Protein AF-A0A081PNA2-F1 (afdb_monomer_lite)

Structure (mmCIF, N/CA/C/O backbone):
data_AF-A0A081PNA2-F1
#
_entry.id   AF-A0A081PNA2-F1
#
loop_
_atom_site.group_PDB
_atom_site.id
_atom_site.type_symbol
_atom_site.label_atom_id
_atom_site.label_alt_id
_atom_site.label_comp_id
_atom_site.label_asym_id
_atom_site.label_entity_id
_atom_site.label_seq_id
_atom_site.pdbx_PDB_ins_code
_atom_site.Cartn_x
_atom_site.Cartn_y
_atom_site.Cartn_z
_atom_site.occupancy
_atom_site.B_iso_or_equiv
_atom_site.auth_seq_id
_atom_site.auth_comp_id
_atom_site.auth_asym_id
_atom_site.auth_atom_id
_atom_site.pdbx_PDB_model_num
ATOM 1 N N . VAL A 1 1 ? 7.706 9.573 -8.194 1.00 87.06 1 VAL A N 1
ATOM 2 C CA . VAL A 1 1 ? 8.004 9.723 -6.748 1.00 87.06 1 VAL A CA 1
ATOM 3 C C . VAL A 1 1 ? 7.083 10.743 -6.111 1.00 87.06 1 VAL A C 1
ATOM 5 O O . VAL A 1 1 ? 6.442 10.394 -5.135 1.00 87.06 1 VAL A O 1
ATOM 8 N N . ASP A 1 2 ? 6.920 11.937 -6.686 1.00 93.88 2 ASP A N 1
ATOM 9 C CA . ASP A 1 2 ? 6.059 12.978 -6.094 1.00 93.88 2 ASP A CA 1
ATOM 10 C C . ASP A 1 2 ? 4.575 12.587 -5.990 1.00 93.88 2 ASP A C 1
ATOM 12 O O . ASP A 1 2 ? 3.929 12.896 -4.994 1.00 93.88 2 ASP A O 1
ATOM 16 N N . VAL A 1 3 ? 4.046 11.840 -6.966 1.00 95.56 3 VAL A N 1
ATOM 17 C CA . VAL A 1 3 ? 2.667 11.314 -6.913 1.00 95.56 3 VAL A CA 1
ATOM 18 C C . VAL A 1 3 ? 2.479 10.371 -5.717 1.00 95.56 3 VAL A C 1
ATOM 20 O O . VAL A 1 3 ? 1.600 10.586 -4.887 1.00 95.56 3 VAL A O 1
ATOM 23 N N . LEU A 1 4 ? 3.374 9.389 -5.567 1.00 95.69 4 LEU A N 1
ATOM 24 C CA . LEU A 1 4 ? 3.373 8.471 -4.426 1.00 95.69 4 LEU A CA 1
ATOM 25 C C . LEU A 1 4 ? 3.594 9.208 -3.097 1.00 95.69 4 LEU A C 1
ATOM 27 O O . LEU A 1 4 ? 2.955 8.883 -2.102 1.00 95.69 4 LEU A O 1
ATOM 31 N N . TYR A 1 5 ? 4.462 10.223 -3.081 1.00 97.19 5 TYR A N 1
ATOM 32 C CA . TYR A 1 5 ? 4.682 11.080 -1.917 1.00 97.19 5 TYR A CA 1
ATOM 33 C C . TYR A 1 5 ? 3.373 11.742 -1.470 1.00 97.19 5 TYR A C 1
ATOM 35 O O . TYR A 1 5 ? 3.019 11.677 -0.294 1.00 97.19 5 TYR A O 1
ATOM 43 N N . ALA A 1 6 ? 2.626 12.345 -2.403 1.00 98.00 6 ALA A N 1
ATOM 44 C CA . ALA A 1 6 ? 1.335 12.962 -2.111 1.00 98.00 6 ALA A CA 1
ATOM 45 C C . ALA A 1 6 ? 0.310 11.933 -1.607 1.00 98.00 6 ALA A C 1
ATOM 47 O O . ALA A 1 6 ? -0.396 12.199 -0.631 1.00 98.00 6 ALA A O 1
ATOM 48 N N . SER A 1 7 ? 0.284 10.742 -2.213 1.00 98.06 7 SER A N 1
ATOM 49 C CA . SER A 1 7 ? -0.580 9.636 -1.793 1.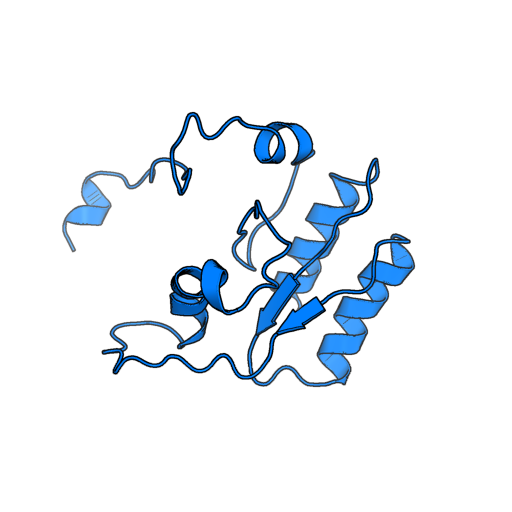00 98.06 7 SER A CA 1
ATOM 50 C C . SER A 1 7 ? -0.296 9.210 -0.349 1.00 98.06 7 SER A C 1
ATOM 52 O O . SER A 1 7 ? -1.187 9.269 0.501 1.00 98.06 7 SER A O 1
ATOM 54 N N . ILE A 1 8 ? 0.964 8.911 -0.017 1.00 97.62 8 ILE A N 1
ATOM 55 C CA . ILE A 1 8 ? 1.385 8.523 1.340 1.00 97.62 8 ILE A CA 1
ATOM 56 C C . ILE A 1 8 ? 1.118 9.647 2.348 1.00 97.62 8 ILE A C 1
ATOM 58 O O . ILE A 1 8 ? 0.631 9.389 3.449 1.00 97.62 8 ILE A O 1
ATOM 62 N N . LYS A 1 9 ? 1.380 10.904 1.975 1.00 97.69 9 LYS A N 1
ATOM 63 C CA . LYS A 1 9 ? 1.093 12.053 2.838 1.00 97.69 9 LYS A CA 1
ATOM 64 C C . LY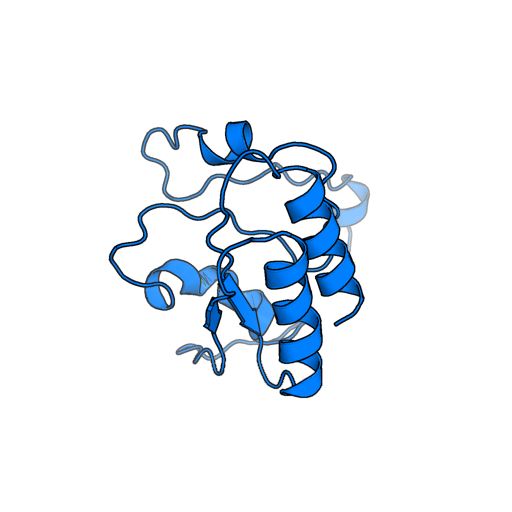S A 1 9 ? -0.399 12.156 3.165 1.00 97.69 9 LYS A C 1
ATOM 66 O O . LYS A 1 9 ? -0.759 12.351 4.325 1.00 97.69 9 LYS A O 1
ATOM 71 N N . SER A 1 10 ? -1.272 11.989 2.169 1.00 98.19 10 SER A N 1
ATOM 72 C CA . SER A 1 10 ? -2.724 11.973 2.388 1.00 98.19 10 SER A CA 1
ATOM 73 C C . SER A 1 10 ? -3.163 10.795 3.268 1.00 98.19 10 SER A C 1
ATOM 75 O O . SER A 1 10 ? -3.926 10.989 4.214 1.00 98.19 10 SER A O 1
ATOM 77 N N . LEU A 1 11 ? -2.586 9.607 3.046 1.00 97.81 11 LEU A N 1
ATOM 78 C CA . LEU A 1 11 ? -2.816 8.413 3.857 1.00 97.81 11 LEU A CA 1
ATOM 79 C C . LEU A 1 11 ? -2.487 8.666 5.333 1.00 97.81 11 LEU A C 1
ATOM 81 O O . LEU A 1 11 ? -3.320 8.391 6.194 1.00 97.81 11 LEU A O 1
ATOM 85 N N . TYR A 1 12 ? -1.305 9.207 5.635 1.00 97.38 12 TYR A N 1
ATOM 86 C CA . TYR A 1 12 ? -0.893 9.469 7.015 1.00 97.38 12 TYR A CA 1
ATOM 87 C C . TYR A 1 12 ? -1.699 10.582 7.684 1.00 97.38 12 TYR A C 1
ATOM 89 O O . TYR A 1 12 ? -2.053 10.435 8.852 1.00 97.38 12 TYR A O 1
ATOM 97 N N . ASN A 1 13 ? -2.057 11.647 6.959 1.00 96.81 13 ASN A N 1
ATOM 98 C CA . ASN A 1 13 ? -2.937 12.697 7.484 1.00 96.81 13 ASN A CA 1
ATOM 99 C C . ASN A 1 13 ? -4.295 12.129 7.933 1.00 96.81 13 ASN A C 1
ATOM 101 O O . ASN A 1 13 ? -4.781 12.434 9.024 1.00 96.81 13 ASN A O 1
ATOM 105 N N . ALA A 1 14 ? -4.895 11.281 7.097 1.00 97.19 14 ALA A N 1
ATOM 106 C CA . ALA A 1 14 ? -6.222 10.728 7.333 1.00 97.19 14 ALA A CA 1
ATOM 107 C C . ALA A 1 14 ? -6.258 9.596 8.383 1.00 97.19 14 ALA A C 1
ATOM 109 O O . ALA A 1 14 ? -7.340 9.233 8.838 1.00 97.19 14 ALA A O 1
ATOM 110 N N . ASN A 1 15 ? -5.100 9.041 8.766 1.00 96.06 15 ASN A N 1
ATOM 111 C CA . ASN A 1 15 ? -4.964 7.854 9.625 1.00 96.06 15 ASN A CA 1
ATOM 112 C C . ASN A 1 15 ? -3.903 8.064 10.723 1.00 96.06 15 ASN A C 1
ATOM 114 O O . ASN A 1 15 ? -3.000 7.248 10.917 1.00 96.06 15 ASN A O 1
ATOM 118 N N . HIS A 1 16 ? -3.960 9.204 11.410 1.00 89.12 16 HIS A N 1
ATOM 119 C CA . HIS A 1 16 ? -3.000 9.574 12.457 1.00 89.12 16 HIS A CA 1
ATOM 120 C C . HIS A 1 16 ? -3.239 8.839 13.789 1.00 89.12 16 HIS A C 1
ATOM 122 O O . HIS A 1 16 ? -2.376 8.839 14.667 1.00 89.12 16 HIS A O 1
ATOM 128 N N . ASP A 1 17 ? -4.399 8.201 13.936 1.00 90.56 17 ASP A N 1
ATOM 129 C CA . ASP A 1 17 ? -4.866 7.485 15.121 1.00 90.56 17 ASP A CA 1
ATOM 130 C C . ASP A 1 17 ? -4.252 6.083 15.277 1.00 90.56 17 ASP A C 1
ATOM 132 O O . ASP A 1 17 ? -4.345 5.479 16.348 1.00 90.56 17 ASP A O 1
ATOM 136 N N . PHE A 1 18 ? -3.562 5.565 14.255 1.00 91.44 18 PHE A N 1
ATOM 137 C CA . PHE A 1 18 ? -2.856 4.286 14.336 1.00 91.44 18 PHE A CA 1
ATOM 138 C C . PHE A 1 18 ? -1.583 4.231 13.483 1.00 91.44 18 PHE A C 1
ATOM 140 O O . PHE A 1 18 ? -1.313 5.055 12.609 1.00 91.44 18 PHE A O 1
ATOM 147 N N . LYS A 1 19 ? -0.751 3.224 13.776 1.00 94.38 19 LYS A N 1
ATOM 148 C CA . LYS A 1 19 ? 0.501 2.983 13.055 1.00 94.38 19 LYS A CA 1
ATOM 149 C C . LYS A 1 19 ? 0.278 2.040 11.881 1.00 94.38 19 LYS A C 1
ATOM 151 O O . LYS A 1 19 ? -0.116 0.893 12.088 1.00 94.38 19 LYS A O 1
ATOM 156 N N . ILE A 1 20 ? 0.606 2.494 10.676 1.00 95.88 20 ILE A N 1
ATOM 157 C CA . ILE A 1 20 ? 0.421 1.737 9.433 1.00 95.88 20 ILE A CA 1
ATOM 158 C C . ILE A 1 20 ? 1.679 0.916 9.127 1.00 95.88 20 ILE A C 1
ATOM 160 O O . ILE A 1 20 ? 2.793 1.433 9.168 1.00 95.88 20 ILE A O 1
ATOM 164 N N . ASN A 1 21 ? 1.509 -0.368 8.799 1.00 96.00 21 ASN A N 1
ATOM 165 C CA . ASN A 1 21 ? 2.571 -1.180 8.196 1.00 96.00 21 ASN A CA 1
ATOM 166 C C . ASN A 1 21 ? 2.533 -0.974 6.676 1.00 96.00 21 ASN A C 1
ATOM 168 O O . ASN A 1 21 ? 1.781 -1.658 5.984 1.00 96.00 21 ASN A O 1
ATOM 172 N N . LEU A 1 22 ? 3.292 0.002 6.172 1.00 96.69 22 LEU A N 1
ATOM 173 C CA . LEU A 1 22 ? 3.292 0.352 4.752 1.00 96.69 22 LEU A CA 1
ATOM 174 C C . LEU A 1 22 ? 4.302 -0.502 3.977 1.00 96.69 22 LEU A C 1
ATOM 176 O O . LEU A 1 22 ? 5.499 -0.471 4.266 1.00 96.69 22 LEU A O 1
ATOM 180 N N . TRP A 1 23 ? 3.806 -1.224 2.975 1.00 95.62 23 TRP A N 1
ATOM 181 C CA . TRP A 1 23 ? 4.608 -1.980 2.017 1.00 95.62 23 TRP A CA 1
ATOM 182 C C . TRP A 1 23 ? 4.551 -1.288 0.660 1.00 95.62 23 TRP A C 1
ATOM 184 O O . TRP A 1 23 ? 3.464 -0.975 0.179 1.00 95.62 23 TRP A O 1
ATOM 194 N N . ILE A 1 24 ? 5.709 -1.057 0.044 1.00 94.25 24 ILE A N 1
ATOM 195 C CA . ILE A 1 24 ? 5.814 -0.465 -1.291 1.00 94.25 24 ILE A CA 1
ATOM 196 C C . ILE A 1 24 ? 6.509 -1.466 -2.197 1.00 94.25 24 ILE A C 1
ATOM 198 O O . ILE A 1 24 ? 7.657 -1.830 -1.957 1.00 94.25 24 ILE A O 1
ATOM 202 N N . ILE A 1 25 ? 5.801 -1.894 -3.237 1.00 90.06 25 ILE A N 1
ATOM 203 C CA . ILE A 1 25 ? 6.349 -2.746 -4.288 1.00 90.06 25 ILE A CA 1
ATOM 204 C C . ILE A 1 25 ? 6.747 -1.842 -5.446 1.00 90.06 25 ILE A C 1
ATOM 206 O O . ILE A 1 25 ? 5.883 -1.234 -6.082 1.00 90.06 25 ILE A O 1
ATOM 210 N N . ALA A 1 26 ? 8.045 -1.717 -5.693 1.00 87.00 26 ALA A N 1
ATOM 211 C CA . ALA A 1 26 ? 8.567 -0.860 -6.744 1.00 87.00 26 ALA A CA 1
ATOM 212 C C . ALA A 1 26 ? 9.934 -1.356 -7.217 1.00 87.00 26 ALA A C 1
ATOM 214 O O . ALA A 1 26 ? 10.757 -1.766 -6.410 1.00 87.00 26 ALA A O 1
ATOM 215 N N . ASP A 1 27 ? 10.196 -1.246 -8.517 1.00 82.88 27 ASP A N 1
ATOM 216 C CA . ASP A 1 27 ? 11.487 -1.601 -9.102 1.00 82.88 27 ASP A CA 1
ATOM 217 C C . ASP A 1 27 ? 12.265 -0.339 -9.486 1.00 82.88 27 ASP A C 1
ATOM 219 O O . ASP A 1 27 ? 11.682 0.663 -9.907 1.00 82.88 27 ASP A O 1
ATOM 223 N N . ASN A 1 28 ? 13.596 -0.400 -9.381 1.00 84.62 28 ASN A N 1
ATOM 224 C CA . ASN A 1 28 ? 14.520 0.650 -9.833 1.00 84.62 28 ASN A CA 1
ATOM 225 C C . ASN A 1 28 ? 14.290 2.043 -9.207 1.00 84.62 28 ASN A C 1
ATOM 227 O O . ASN A 1 28 ? 14.555 3.069 -9.837 1.00 84.62 28 ASN A O 1
ATOM 231 N N . VAL A 1 29 ? 13.815 2.106 -7.959 1.00 89.56 29 VAL A N 1
ATOM 232 C CA . VAL A 1 29 ? 13.720 3.370 -7.210 1.00 89.56 29 VAL A CA 1
ATOM 233 C C . VAL A 1 29 ? 15.083 3.708 -6.609 1.00 89.56 29 VAL A C 1
ATOM 235 O O . VAL A 1 29 ? 15.628 2.918 -5.840 1.00 89.56 29 VAL A O 1
ATOM 238 N N . SER A 1 30 ? 15.621 4.886 -6.936 1.00 94.50 30 SER A N 1
ATOM 239 C CA . SER A 1 30 ? 16.901 5.352 -6.389 1.00 94.50 30 SER A CA 1
ATOM 240 C C . SER A 1 30 ? 16.851 5.553 -4.872 1.00 94.50 30 SER A C 1
ATOM 242 O O . SER A 1 30 ? 15.804 5.894 -4.315 1.00 94.50 30 SER A O 1
ATOM 244 N N . ASP A 1 31 ? 18.002 5.424 -4.211 1.00 95.62 31 ASP A N 1
ATOM 245 C CA . ASP A 1 31 ? 18.119 5.631 -2.761 1.00 95.62 31 ASP A CA 1
ATOM 246 C C . ASP A 1 31 ? 17.692 7.037 -2.336 1.00 95.62 31 ASP A C 1
ATOM 248 O O . ASP A 1 31 ? 17.007 7.194 -1.331 1.00 95.62 31 ASP A O 1
ATOM 252 N N . GLU A 1 32 ? 18.012 8.059 -3.134 1.00 96.81 32 GLU A N 1
ATOM 253 C CA . GLU A 1 32 ? 17.553 9.436 -2.908 1.00 96.81 32 GLU A CA 1
ATOM 254 C C . GLU A 1 32 ? 16.019 9.515 -2.822 1.00 96.81 32 GLU A C 1
ATOM 256 O O . GLU A 1 32 ? 15.460 10.107 -1.898 1.00 96.81 32 GLU A O 1
ATOM 261 N N . ASN A 1 33 ? 15.323 8.850 -3.745 1.00 95.75 33 ASN A N 1
ATOM 262 C CA . ASN A 1 33 ? 13.866 8.839 -3.775 1.00 95.75 33 ASN A CA 1
ATOM 263 C C . ASN A 1 33 ? 13.262 7.973 -2.666 1.00 95.75 33 ASN A C 1
ATOM 265 O O . ASN A 1 33 ? 12.235 8.347 -2.096 1.00 95.75 33 ASN A O 1
ATOM 269 N N . LYS A 1 34 ? 13.895 6.843 -2.325 1.00 96.25 34 LYS A N 1
ATOM 270 C CA . LYS A 1 34 ? 13.504 6.044 -1.156 1.00 96.25 34 LYS A CA 1
ATOM 271 C C . LYS A 1 34 ? 13.643 6.864 0.120 1.00 96.25 34 LYS A C 1
ATOM 273 O O . LYS A 1 34 ? 12.720 6.862 0.926 1.00 96.25 34 LYS A O 1
ATOM 278 N N . ASN A 1 35 ? 14.738 7.606 0.281 1.00 96.75 35 ASN A N 1
ATOM 279 C CA . ASN A 1 35 ? 14.977 8.464 1.440 1.00 96.75 35 ASN A CA 1
ATOM 280 C C . ASN A 1 35 ? 13.914 9.558 1.553 1.00 96.75 35 ASN A C 1
ATOM 282 O O . ASN A 1 35 ? 13.259 9.632 2.585 1.00 96.75 35 ASN A O 1
ATOM 286 N N . LYS A 1 36 ? 13.612 10.277 0.462 1.00 96.25 36 LYS A N 1
ATOM 287 C CA . LYS A 1 36 ? 12.528 11.278 0.432 1.00 96.25 36 LYS A CA 1
ATOM 288 C C . LYS A 1 36 ? 11.183 10.723 0.930 1.00 96.25 36 LYS A C 1
ATOM 290 O O . LYS A 1 36 ? 10.429 11.419 1.604 1.00 96.25 36 LYS A O 1
ATOM 295 N N . ILE A 1 37 ? 10.864 9.474 0.586 1.00 97.19 37 ILE A N 1
ATOM 296 C CA . ILE A 1 37 ? 9.626 8.799 1.003 1.00 97.19 37 ILE A CA 1
ATOM 297 C C . ILE A 1 37 ? 9.732 8.238 2.433 1.00 97.19 37 ILE A C 1
ATOM 299 O O . ILE A 1 37 ? 8.761 8.269 3.184 1.00 97.19 37 ILE A O 1
ATOM 303 N N . ASN A 1 38 ? 10.900 7.749 2.846 1.00 97.50 38 ASN A N 1
ATOM 304 C CA . ASN A 1 38 ? 11.135 7.272 4.208 1.00 97.50 38 ASN A CA 1
ATOM 305 C C . ASN A 1 38 ? 11.078 8.418 5.229 1.00 97.50 38 ASN A C 1
ATOM 307 O O . ASN A 1 38 ? 10.574 8.215 6.335 1.00 97.50 38 ASN A O 1
ATOM 311 N N . ASP A 1 39 ? 11.531 9.615 4.856 1.00 97.00 39 ASP A N 1
ATOM 312 C CA . ASP A 1 39 ? 11.491 10.812 5.700 1.00 97.00 39 ASP A CA 1
ATOM 313 C C . ASP A 1 39 ? 10.051 11.199 6.067 1.00 97.00 39 ASP A C 1
ATOM 315 O O . ASP A 1 39 ? 9.796 11.563 7.213 1.00 97.00 39 ASP A O 1
ATOM 319 N N . LEU A 1 40 ? 9.077 10.991 5.165 1.00 95.62 40 LEU A N 1
ATOM 320 C CA . LEU A 1 40 ? 7.650 11.149 5.490 1.00 95.62 40 LEU A CA 1
ATOM 321 C C . LEU A 1 40 ? 7.221 10.249 6.649 1.00 95.62 40 LEU A C 1
ATOM 323 O O . LEU A 1 40 ? 6.441 10.658 7.504 1.00 95.62 40 LEU A O 1
ATOM 327 N N . SER A 1 41 ? 7.705 9.007 6.692 1.00 95.31 41 SER A N 1
ATOM 328 C CA . SER A 1 41 ? 7.350 8.116 7.800 1.00 95.31 41 SER A CA 1
ATOM 329 C C . SER A 1 41 ? 7.904 8.635 9.120 1.00 95.31 41 SER A C 1
ATOM 331 O O . SER A 1 41 ? 7.231 8.532 10.138 1.00 95.31 41 SER A O 1
ATOM 333 N N . GLN A 1 42 ? 9.093 9.237 9.111 1.00 95.00 42 GLN A N 1
ATOM 334 C CA . GLN A 1 42 ? 9.684 9.830 10.310 1.00 95.00 42 GLN A CA 1
ATOM 335 C C . GLN A 1 42 ? 8.938 11.098 10.743 1.00 95.00 42 GLN A C 1
ATOM 337 O O . GLN A 1 42 ? 8.602 11.218 11.919 1.00 95.00 42 GLN A O 1
ATOM 342 N N . GLU A 1 43 ? 8.611 11.988 9.800 1.00 95.50 43 GLU A N 1
ATOM 343 C CA . GLU A 1 43 ? 7.848 13.226 10.033 1.00 95.50 43 GLU A CA 1
ATOM 344 C C . GLU A 1 43 ? 6.513 12.943 10.737 1.00 95.50 43 GLU A C 1
ATOM 346 O O . GLU A 1 43 ? 6.151 13.613 11.702 1.00 95.50 43 GLU A O 1
ATOM 351 N N . TYR A 1 44 ? 5.813 11.891 10.310 1.00 95.81 44 TYR A N 1
ATOM 352 C CA . TYR A 1 44 ? 4.525 11.481 10.874 1.00 95.81 44 TYR A CA 1
ATOM 353 C C . TYR A 1 44 ? 4.652 10.494 12.052 1.00 95.81 44 TYR A C 1
ATOM 355 O O . TYR A 1 44 ? 3.651 9.972 12.557 1.00 95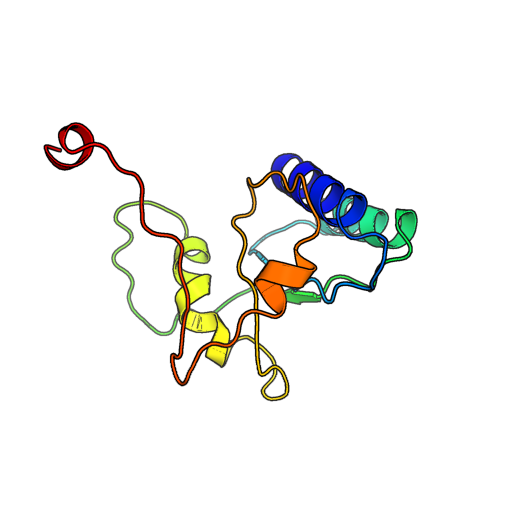.81 44 TYR A O 1
ATOM 363 N N . GLY A 1 45 ? 5.879 10.179 12.484 1.00 95.38 45 GLY A N 1
ATOM 364 C CA . GLY A 1 45 ? 6.160 9.174 13.511 1.00 95.38 45 GLY A CA 1
ATOM 365 C C . GLY A 1 45 ? 5.611 7.782 13.172 1.00 95.38 45 GLY A C 1
ATOM 366 O O . GLY A 1 45 ? 5.264 7.017 14.072 1.00 95.38 45 GLY A O 1
ATOM 367 N N . GLN A 1 46 ? 5.429 7.471 11.893 1.00 96.31 46 GLN A N 1
ATOM 368 C CA . GLN A 1 46 ? 4.943 6.195 11.381 1.00 96.31 46 GLN A CA 1
ATOM 369 C C . GLN A 1 46 ? 6.045 5.127 11.383 1.00 96.31 46 GLN A C 1
ATOM 371 O O . GLN A 1 46 ? 7.219 5.387 11.651 1.00 96.31 46 GLN A O 1
ATOM 376 N N . ARG A 1 47 ? 5.652 3.874 11.134 1.00 96.00 47 ARG A N 1
ATOM 377 C CA . ARG A 1 47 ? 6.601 2.756 11.039 1.00 96.00 47 ARG A CA 1
ATOM 378 C C . ARG A 1 47 ? 7.490 2.928 9.810 1.00 96.00 47 ARG A C 1
ATOM 380 O O . ARG A 1 47 ? 7.091 3.542 8.826 1.00 96.00 47 ARG A O 1
ATOM 387 N N . LYS A 1 48 ? 8.676 2.318 9.847 1.00 96.75 48 LYS A N 1
ATOM 388 C CA . LYS A 1 48 ? 9.550 2.236 8.674 1.00 96.75 48 LYS A CA 1
ATOM 389 C C . LYS A 1 48 ? 8.829 1.519 7.528 1.00 96.75 48 LYS A C 1
ATOM 391 O O . LYS A 1 48 ? 8.205 0.481 7.744 1.00 96.75 48 LYS A O 1
ATOM 396 N N . ILE A 1 49 ? 8.973 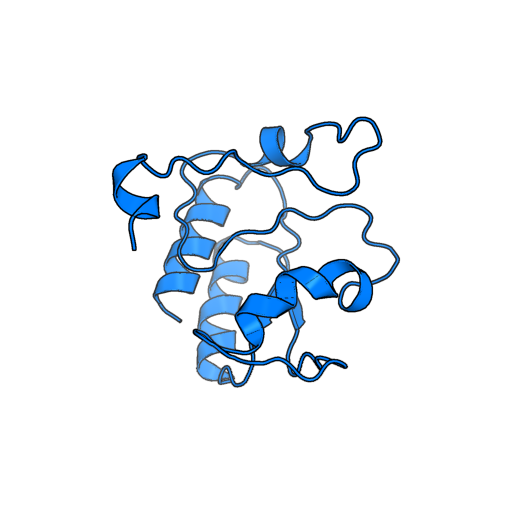2.063 6.325 1.00 97.25 49 ILE A N 1
ATOM 397 C CA . ILE A 1 49 ? 8.413 1.498 5.099 1.00 97.25 49 ILE A CA 1
ATOM 398 C C . ILE A 1 49 ? 9.159 0.216 4.724 1.00 97.25 49 ILE A C 1
ATOM 400 O O . ILE A 1 49 ? 10.394 0.170 4.722 1.00 97.25 49 ILE A O 1
ATOM 404 N N . CYS A 1 50 ? 8.397 -0.816 4.377 1.00 95.62 50 CYS A N 1
ATOM 405 C CA . CYS A 1 50 ? 8.904 -2.063 3.825 1.00 95.62 50 CYS A CA 1
ATOM 406 C C . CYS A 1 50 ? 8.943 -1.961 2.297 1.00 95.62 50 CYS A C 1
ATOM 408 O O . CYS A 1 50 ? 7.907 -2.023 1.637 1.00 95.62 50 CYS A O 1
ATOM 410 N N . TRP A 1 51 ? 10.138 -1.793 1.736 1.00 94.12 51 TRP A N 1
ATOM 411 C CA . TRP A 1 51 ? 10.346 -1.799 0.290 1.00 94.12 51 TRP A CA 1
ATOM 412 C C . TRP A 1 51 ? 10.506 -3.233 -0.209 1.00 94.12 51 TRP A C 1
ATOM 414 O O . TRP A 1 51 ? 11.276 -4.007 0.359 1.00 94.12 51 TRP A O 1
ATOM 424 N N . VAL A 1 52 ? 9.775 -3.569 -1.265 1.00 90.56 52 VAL A N 1
ATOM 425 C CA . VAL A 1 52 ? 9.919 -4.814 -2.013 1.00 90.56 52 VAL A CA 1
ATOM 426 C C . VAL A 1 52 ? 10.383 -4.443 -3.412 1.00 90.56 52 VAL A C 1
ATOM 428 O O . VAL A 1 52 ? 9.609 -3.899 -4.201 1.00 90.56 52 VAL A O 1
ATOM 431 N N . ASP A 1 53 ? 11.643 -4.752 -3.692 1.00 86.00 53 ASP A N 1
ATOM 432 C CA . ASP A 1 53 ? 12.267 -4.549 -4.995 1.00 86.00 53 ASP A CA 1
ATOM 433 C C . ASP A 1 53 ? 12.437 -5.894 -5.715 1.00 86.00 53 ASP A C 1
ATOM 435 O O . ASP A 1 53 ? 12.521 -6.943 -5.072 1.00 86.00 53 ASP A O 1
ATOM 439 N N . ASN A 1 54 ? 12.579 -5.849 -7.040 1.00 78.31 54 ASN A N 1
ATOM 440 C CA . ASN A 1 54 ? 12.915 -6.987 -7.896 1.00 78.31 54 ASN A CA 1
ATOM 441 C C . ASN A 1 54 ? 11.906 -8.133 -7.777 1.00 78.31 54 ASN A C 1
ATOM 443 O O . ASN A 1 54 ? 12.275 -9.294 -7.591 1.00 78.31 54 ASN A O 1
ATOM 447 N N . VAL A 1 55 ? 10.616 -7.808 -7.874 1.00 79.31 55 VAL A N 1
ATOM 448 C CA . VAL A 1 55 ? 9.570 -8.834 -7.879 1.00 79.31 55 VAL A CA 1
ATOM 449 C C . VAL A 1 55 ? 9.704 -9.682 -9.139 1.00 79.31 55 VAL A C 1
ATOM 451 O O . VAL A 1 55 ? 9.356 -9.258 -10.242 1.00 79.31 55 VAL A O 1
ATOM 454 N N . GLU A 1 56 ? 10.179 -10.911 -8.968 1.00 75.50 56 GLU A N 1
ATOM 455 C CA . GLU A 1 56 ? 10.201 -11.887 -10.046 1.00 75.50 56 GLU A CA 1
ATOM 456 C C . GLU A 1 56 ? 8.778 -12.330 -10.376 1.00 75.50 56 GLU A C 1
ATOM 458 O O . GLU A 1 56 ? 8.035 -12.829 -9.527 1.00 75.50 56 GLU A O 1
ATOM 463 N N . ILE A 1 57 ? 8.401 -12.168 -11.642 1.00 75.69 57 ILE A N 1
ATOM 464 C CA . ILE A 1 57 ? 7.141 -12.689 -12.155 1.00 75.69 57 ILE A CA 1
ATOM 465 C C . ILE A 1 57 ? 7.450 -14.016 -12.850 1.00 75.69 57 ILE A C 1
ATOM 467 O O . ILE A 1 57 ? 8.031 -14.007 -13.936 1.00 75.69 57 ILE A O 1
ATOM 471 N N . PRO A 1 58 ? 7.048 -15.167 -12.279 1.00 71.88 58 PRO A N 1
ATOM 472 C CA . PRO A 1 58 ? 7.429 -16.487 -12.791 1.00 71.88 58 PRO A CA 1
ATOM 473 C C . PRO A 1 58 ? 6.670 -16.886 -14.069 1.00 71.88 58 PRO A C 1
ATOM 475 O O . PRO A 1 58 ? 6.736 -18.032 -14.513 1.00 71.88 58 PRO A O 1
ATOM 478 N N . TYR A 1 59 ? 5.933 -15.953 -14.672 1.00 72.88 59 TYR A N 1
ATOM 479 C CA . TYR A 1 59 ? 5.076 -16.173 -15.828 1.00 72.88 59 TYR A CA 1
ATOM 480 C C . TYR A 1 59 ? 5.531 -15.298 -16.993 1.00 72.88 59 TYR A C 1
ATOM 482 O O . TYR A 1 59 ? 5.865 -14.126 -16.817 1.00 72.88 59 TYR A O 1
ATOM 490 N N . LYS A 1 60 ? 5.481 -15.843 -18.214 1.00 69.56 60 LYS A N 1
ATOM 491 C CA . LYS A 1 60 ? 5.631 -15.039 -19.432 1.00 69.56 60 LYS A CA 1
ATOM 492 C C . LYS A 1 60 ? 4.398 -14.152 -19.584 1.00 69.56 60 LYS A C 1
ATOM 494 O O . LYS A 1 60 ? 3.354 -14.620 -20.031 1.00 69.56 60 LYS A O 1
ATOM 499 N N . LEU A 1 61 ? 4.519 -12.887 -19.202 1.00 67.81 61 LEU A N 1
ATOM 500 C CA . LEU A 1 61 ? 3.463 -11.905 -19.401 1.00 67.81 61 LEU A CA 1
ATOM 501 C C . LEU A 1 61 ? 3.523 -11.368 -20.832 1.00 67.81 61 LEU A C 1
ATOM 503 O O . LEU A 1 61 ? 4.567 -10.895 -21.279 1.00 67.81 61 LEU A O 1
ATOM 507 N N . GLN A 1 62 ? 2.395 -11.403 -21.539 1.00 65.75 62 GLN A N 1
ATOM 508 C CA . GLN A 1 62 ? 2.204 -10.530 -22.692 1.00 65.75 62 GLN A CA 1
ATOM 509 C C . GLN A 1 62 ? 1.822 -9.152 -22.158 1.00 65.75 62 GLN A C 1
ATOM 511 O O . GLN A 1 62 ? 0.702 -8.937 -21.697 1.00 65.75 62 GLN A O 1
ATOM 516 N N . LEU A 1 63 ? 2.790 -8.241 -22.151 1.00 62.59 63 LEU A N 1
ATOM 517 C CA . LEU A 1 63 ? 2.558 -6.855 -21.774 1.00 62.59 63 LEU A CA 1
ATOM 518 C C . LEU A 1 63 ? 1.838 -6.169 -22.941 1.00 62.59 63 LEU A C 1
ATOM 520 O O . LEU A 1 63 ? 2.468 -5.834 -23.937 1.00 62.59 63 LEU A O 1
ATOM 524 N N . ASP A 1 64 ? 0.521 -6.003 -22.838 1.00 57.81 64 ASP A N 1
ATOM 525 C CA . ASP A 1 64 ? -0.247 -5.178 -23.782 1.00 57.81 64 ASP A CA 1
ATOM 526 C C . ASP A 1 64 ? -0.043 -3.691 -23.444 1.00 57.81 64 ASP A C 1
ATOM 528 O O . ASP A 1 64 ? 0.384 -2.892 -24.276 1.00 57.81 64 ASP A O 1
ATOM 532 N N . ARG A 1 65 ? -0.244 -3.325 -22.166 1.00 49.62 65 ARG A N 1
ATOM 533 C CA . ARG A 1 65 ? -0.021 -1.973 -21.631 1.00 49.62 65 ARG A CA 1
ATOM 534 C C . ARG A 1 65 ? 0.433 -2.029 -20.171 1.00 49.62 65 ARG A C 1
ATOM 536 O O . ARG A 1 65 ? -0.223 -2.656 -19.346 1.00 49.62 65 ARG A O 1
ATOM 543 N N . GLY A 1 66 ? 1.520 -1.329 -19.847 1.00 55.94 66 GLY A N 1
ATOM 544 C CA . GLY A 1 66 ? 1.997 -1.146 -18.471 1.00 55.94 66 GLY A CA 1
ATOM 545 C C . GLY A 1 66 ? 3.255 -1.938 -18.109 1.00 55.94 66 GLY A C 1
ATOM 546 O O . GLY A 1 66 ? 3.690 -2.842 -18.819 1.00 55.94 66 GLY A O 1
ATOM 547 N N . SER A 1 67 ? 3.873 -1.550 -16.996 1.00 62.75 67 SER A N 1
ATOM 548 C CA . SER A 1 67 ? 5.052 -2.210 -16.434 1.00 62.75 67 SER A CA 1
ATOM 549 C C . SER A 1 67 ? 4.683 -3.515 -15.726 1.00 62.75 67 SER A C 1
ATOM 551 O O . SER A 1 67 ? 3.556 -3.693 -15.265 1.00 62.75 67 SER A O 1
ATOM 553 N N . ALA A 1 68 ? 5.668 -4.403 -15.560 1.00 64.12 68 ALA A N 1
ATOM 554 C CA . ALA A 1 68 ? 5.552 -5.620 -14.750 1.00 64.12 68 ALA A CA 1
ATOM 555 C C . ALA A 1 68 ? 4.943 -5.351 -13.356 1.00 64.12 68 ALA A C 1
ATOM 557 O O . ALA A 1 68 ? 4.168 -6.159 -12.844 1.00 64.12 68 ALA A O 1
ATOM 558 N N . SER A 1 69 ? 5.194 -4.165 -12.788 1.00 64.44 69 SER A N 1
ATOM 559 C CA . SER A 1 69 ? 4.615 -3.726 -11.516 1.00 64.44 69 SER A CA 1
ATOM 560 C C . SER A 1 69 ? 3.080 -3.728 -11.479 1.00 64.44 69 SER A C 1
ATOM 562 O O . SER A 1 69 ? 2.521 -3.945 -10.407 1.00 64.44 69 SER A O 1
ATOM 564 N N . ALA A 1 70 ? 2.373 -3.583 -12.606 1.00 68.31 70 ALA A N 1
ATOM 565 C CA . ALA A 1 70 ? 0.909 -3.680 -12.641 1.00 68.31 70 ALA A CA 1
ATOM 566 C C . ALA A 1 70 ? 0.405 -5.073 -12.212 1.00 68.31 70 ALA A C 1
ATOM 568 O O . ALA A 1 70 ? -0.635 -5.194 -11.559 1.00 68.31 70 ALA A O 1
ATOM 569 N N . PHE A 1 71 ? 1.184 -6.117 -12.512 1.00 76.38 71 PHE A N 1
ATOM 570 C CA . PHE A 1 71 ? 0.885 -7.507 -12.168 1.00 76.38 71 PHE A CA 1
ATOM 571 C C . PHE A 1 71 ? 1.336 -7.889 -10.755 1.00 76.38 71 PHE A C 1
ATOM 573 O O . PHE A 1 71 ? 0.927 -8.937 -10.259 1.00 76.38 71 PHE A O 1
ATOM 580 N N . SER A 1 72 ? 2.111 -7.041 -10.068 1.00 78.56 72 SER A N 1
ATOM 581 C CA . SER A 1 72 ? 2.577 -7.315 -8.699 1.00 78.56 72 SER A CA 1
ATOM 582 C C . SER A 1 72 ? 1.428 -7.580 -7.720 1.00 78.56 72 SER A C 1
ATOM 584 O O . SER A 1 72 ? 1.561 -8.415 -6.825 1.00 78.56 72 SER A O 1
ATOM 586 N N . ARG A 1 73 ? 0.255 -6.965 -7.948 1.00 84.94 73 ARG A N 1
ATOM 587 C CA . ARG A 1 73 ? -0.966 -7.202 -7.162 1.00 84.94 73 ARG A CA 1
ATOM 588 C C . ARG A 1 73 ? -1.409 -8.674 -7.163 1.00 84.94 73 ARG A C 1
ATOM 590 O O . ARG A 1 73 ? -1.978 -9.140 -6.182 1.00 84.94 73 ARG A O 1
ATOM 597 N N . LEU A 1 74 ? -1.124 -9.418 -8.237 1.00 83.81 74 LEU A N 1
ATOM 598 C CA . LEU A 1 74 ? -1.451 -10.846 -8.352 1.00 83.81 74 LEU A CA 1
ATOM 599 C C . LEU A 1 74 ? -0.537 -11.724 -7.492 1.00 83.81 74 LEU A C 1
ATOM 601 O O . LEU A 1 74 ? -0.911 -12.832 -7.122 1.00 83.81 74 LEU A O 1
ATOM 605 N N . LEU A 1 75 ? 0.659 -11.230 -7.176 1.00 85.38 75 LEU A N 1
ATOM 606 C CA . LEU A 1 75 ? 1.703 -11.967 -6.473 1.00 85.38 75 LEU A CA 1
ATOM 607 C C . LEU A 1 75 ? 1.781 -11.608 -4.983 1.00 85.38 75 LEU A C 1
ATOM 609 O O . LEU A 1 75 ? 2.644 -12.132 -4.283 1.00 85.38 75 LEU A O 1
ATOM 613 N N . LEU A 1 76 ? 0.884 -10.757 -4.467 1.00 88.94 76 LEU A N 1
ATOM 614 C CA . LEU A 1 76 ? 0.914 -10.293 -3.071 1.00 88.94 76 LEU A CA 1
ATOM 615 C C . LEU A 1 76 ? 0.975 -11.444 -2.063 1.00 88.94 76 LEU A C 1
ATOM 617 O O . LEU A 1 76 ? 1.757 -11.383 -1.119 1.00 88.94 76 LEU A O 1
ATOM 621 N N . GLY A 1 77 ? 0.207 -12.514 -2.291 1.00 87.94 77 GLY A N 1
ATOM 622 C CA . GLY A 1 77 ? 0.203 -13.694 -1.419 1.00 87.94 77 GLY A CA 1
ATOM 623 C C . GLY A 1 77 ? 1.512 -14.497 -1.422 1.00 87.94 77 GLY A C 1
ATOM 624 O O . GLY A 1 77 ? 1.725 -15.308 -0.526 1.00 87.94 77 GLY A O 1
ATOM 625 N N . SER A 1 78 ? 2.385 -14.289 -2.409 1.00 87.69 78 SER A N 1
ATOM 626 C CA . SER A 1 78 ? 3.701 -14.936 -2.509 1.00 87.69 78 SER A CA 1
ATOM 627 C C . SER A 1 78 ? 4.849 -14.010 -2.104 1.00 87.69 78 SER A C 1
ATOM 629 O O . SER A 1 78 ? 5.853 -14.483 -1.584 1.00 87.69 78 SER A O 1
ATOM 631 N N . ILE A 1 79 ? 4.699 -12.705 -2.340 1.00 88.56 79 ILE A N 1
ATOM 632 C CA . ILE A 1 79 ? 5.699 -11.676 -2.033 1.00 88.56 79 ILE A CA 1
ATOM 633 C C . ILE A 1 79 ? 5.726 -11.357 -0.539 1.00 88.56 79 ILE A C 1
ATOM 635 O O . ILE A 1 79 ? 6.788 -11.135 0.041 1.00 88.56 79 ILE A O 1
ATOM 639 N N . LEU A 1 80 ? 4.550 -11.278 0.083 1.00 91.12 80 LEU A N 1
ATOM 640 C CA . LEU A 1 80 ? 4.441 -10.832 1.461 1.00 91.12 80 LEU A CA 1
ATOM 641 C C . LEU A 1 80 ? 4.766 -11.960 2.453 1.00 91.12 80 LEU A C 1
ATOM 643 O O . LEU A 1 80 ? 4.504 -13.134 2.178 1.00 91.12 80 LEU A O 1
ATOM 647 N N . PRO A 1 81 ? 5.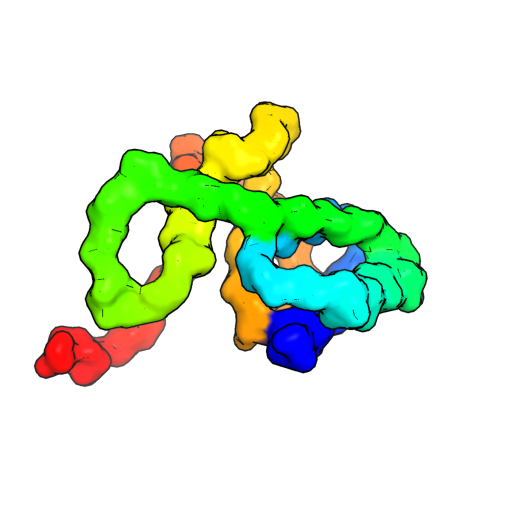305 -11.624 3.640 1.00 92.38 81 PRO A N 1
ATOM 648 C CA . PRO A 1 81 ? 5.551 -12.599 4.695 1.00 92.38 81 PRO A CA 1
ATOM 649 C C . PRO A 1 81 ? 4.312 -13.431 5.055 1.00 92.38 81 PRO A C 1
ATOM 651 O O . PRO A 1 81 ? 3.211 -12.902 5.197 1.00 92.38 81 PRO A O 1
ATOM 654 N N . LYS A 1 82 ? 4.507 -14.733 5.310 1.00 92.69 82 LYS A N 1
ATOM 655 C CA . LYS A 1 82 ? 3.424 -15.694 5.618 1.00 92.69 82 LYS A CA 1
ATOM 656 C C . LYS A 1 82 ? 2.605 -15.365 6.872 1.00 92.69 82 LYS A C 1
ATOM 658 O O . LYS A 1 82 ? 1.534 -15.929 7.061 1.00 92.69 82 LYS A O 1
ATOM 663 N N . ASN A 1 83 ? 3.110 -14.502 7.752 1.00 94.06 83 ASN A N 1
ATOM 664 C CA . ASN A 1 83 ? 2.394 -14.047 8.944 1.00 94.06 83 ASN A CA 1
ATOM 665 C C . ASN A 1 83 ? 1.406 -12.901 8.656 1.00 94.06 83 ASN A C 1
ATOM 667 O O . ASN A 1 83 ? 0.678 -12.499 9.561 1.00 94.06 83 ASN A O 1
ATOM 671 N N . ILE A 1 84 ? 1.383 -12.357 7.435 1.00 94.44 84 ILE A N 1
ATOM 672 C CA . ILE A 1 84 ? 0.400 -11.359 7.013 1.00 94.44 84 ILE A CA 1
ATOM 673 C C . ILE A 1 84 ? -0.853 -12.084 6.523 1.00 94.44 84 ILE A C 1
ATOM 675 O O . ILE A 1 84 ? -0.819 -12.810 5.535 1.00 94.44 84 ILE A O 1
ATOM 679 N N . SER A 1 85 ? -1.972 -11.870 7.213 1.00 92.00 85 SER A N 1
ATOM 680 C CA . SER A 1 85 ? -3.259 -12.506 6.904 1.00 92.00 85 SER A CA 1
ATOM 681 C C . SER A 1 85 ? -4.215 -11.622 6.102 1.00 92.00 85 SER A C 1
ATOM 683 O O . SER A 1 85 ? -5.171 -12.130 5.520 1.00 92.00 85 SER A O 1
ATOM 685 N N . LYS A 1 86 ? -3.988 -10.303 6.078 1.00 94.44 86 LYS A N 1
ATOM 686 C CA . LYS A 1 86 ? -4.862 -9.325 5.423 1.00 94.44 86 LYS A CA 1
ATOM 687 C C . LYS A 1 86 ? -4.066 -8.120 4.946 1.00 94.44 86 LYS A C 1
ATOM 689 O O . LYS A 1 86 ? -3.214 -7.615 5.676 1.00 94.44 86 LYS A O 1
ATOM 694 N N . VAL A 1 87 ? -4.385 -7.638 3.748 1.00 95.44 87 VAL A N 1
ATOM 695 C CA . VAL A 1 87 ? -3.816 -6.417 3.170 1.00 95.44 87 VAL A CA 1
ATOM 696 C C . VAL A 1 87 ? -4.891 -5.581 2.494 1.00 95.44 87 VAL A C 1
ATOM 698 O O . VAL A 1 87 ? -5.856 -6.120 1.958 1.00 95.44 87 VAL A O 1
ATOM 701 N N . LEU A 1 88 ? -4.693 -4.265 2.502 1.00 95.62 88 LEU A N 1
ATOM 702 C CA . LEU A 1 88 ? -5.430 -3.321 1.672 1.00 95.62 88 LEU A CA 1
ATOM 703 C C . LEU A 1 88 ? -4.468 -2.793 0.610 1.00 95.62 88 LEU A C 1
ATOM 705 O O . LEU A 1 88 ? -3.479 -2.142 0.940 1.00 95.62 88 LEU A O 1
ATOM 709 N N . TYR A 1 89 ? -4.740 -3.118 -0.650 1.00 94.50 89 TYR A N 1
ATOM 710 C CA . TYR A 1 89 ? -3.980 -2.606 -1.785 1.00 94.50 89 TYR A CA 1
ATOM 711 C C . TYR A 1 89 ? -4.532 -1.241 -2.203 1.00 94.50 89 TYR A C 1
ATOM 713 O O . TYR A 1 89 ? -5.745 -1.082 -2.327 1.00 94.50 89 TYR A O 1
ATOM 721 N N . LEU A 1 90 ? -3.639 -0.282 -2.437 1.00 94.69 90 LEU A N 1
ATOM 722 C CA . LEU A 1 90 ? -3.951 1.047 -2.955 1.00 94.69 90 LEU A CA 1
ATOM 723 C C . LEU A 1 90 ? -3.041 1.321 -4.152 1.00 94.69 90 LEU A C 1
ATOM 725 O O . LEU A 1 90 ? -1.844 1.027 -4.090 1.00 94.69 90 LEU A O 1
ATOM 729 N N . ASP A 1 91 ? -3.592 1.898 -5.220 1.00 91.81 91 ASP A N 1
ATOM 730 C CA . ASP A 1 91 ? -2.766 2.395 -6.319 1.00 91.81 91 ASP A CA 1
ATOM 731 C C . ASP A 1 91 ? -1.927 3.600 -5.840 1.00 91.81 91 ASP A C 1
ATOM 733 O O . ASP A 1 91 ? -2.312 4.351 -4.933 1.00 91.81 91 ASP A O 1
ATOM 737 N N . SER A 1 92 ? -0.748 3.780 -6.442 1.00 91.62 92 SER A N 1
ATOM 738 C CA . SER A 1 92 ? 0.240 4.790 -6.023 1.00 91.62 92 SER A CA 1
ATOM 739 C C . SER A 1 92 ? -0.180 6.243 -6.276 1.00 91.62 92 SER A C 1
ATOM 741 O O . SER A 1 92 ? 0.516 7.166 -5.861 1.00 91.62 92 SER A O 1
ATOM 743 N N . ASP A 1 93 ? -1.278 6.446 -6.996 1.00 93.50 93 ASP A N 1
ATOM 744 C CA . ASP A 1 93 ? -1.839 7.720 -7.441 1.00 93.50 93 ASP A CA 1
ATOM 745 C C . ASP A 1 93 ? -3.202 8.024 -6.798 1.00 93.50 93 ASP A C 1
ATOM 747 O O . ASP A 1 93 ? -4.028 8.755 -7.342 1.00 93.50 93 ASP A O 1
ATOM 751 N N . THR A 1 94 ? -3.417 7.512 -5.587 1.00 95.50 94 THR A N 1
ATOM 752 C CA . THR A 1 94 ? -4.632 7.750 -4.799 1.00 95.50 94 THR A CA 1
ATOM 753 C C . THR A 1 94 ? -4.457 8.890 -3.796 1.00 95.50 94 THR A C 1
ATOM 755 O O . THR A 1 94 ? -3.387 9.053 -3.213 1.00 95.50 94 THR A O 1
ATOM 758 N N . ILE A 1 95 ? -5.520 9.659 -3.541 1.00 98.06 95 ILE A N 1
ATOM 759 C CA . ILE A 1 95 ? -5.591 10.612 -2.423 1.00 98.06 95 ILE A CA 1
ATOM 760 C C . ILE A 1 95 ? -6.593 10.087 -1.395 1.00 98.06 95 ILE A C 1
ATOM 762 O O . ILE A 1 95 ? -7.768 9.885 -1.697 1.00 98.06 95 ILE A O 1
ATOM 766 N N . VAL A 1 96 ? -6.119 9.874 -0.170 1.00 97.69 96 VAL A N 1
ATOM 767 C CA . VAL A 1 96 ? -6.908 9.360 0.950 1.00 97.69 96 VAL A CA 1
ATOM 768 C C . VAL A 1 96 ? -7.466 10.533 1.749 1.00 97.69 96 VAL A C 1
ATOM 770 O O . VAL A 1 96 ? -6.719 11.300 2.352 1.00 97.69 96 VAL A O 1
ATOM 773 N N . MET A 1 97 ? -8.792 10.669 1.750 1.00 97.62 97 MET A N 1
ATOM 774 C CA . MET A 1 97 ? -9.486 11.796 2.389 1.00 97.62 97 MET A CA 1
ATOM 775 C C . MET A 1 97 ? -9.992 11.483 3.803 1.00 97.62 97 MET A C 1
ATOM 777 O O . MET A 1 97 ? -10.245 12.398 4.583 1.00 97.62 97 MET A O 1
ATOM 781 N N . ASN A 1 98 ? -10.145 10.201 4.142 1.00 96.88 98 ASN A N 1
ATOM 782 C CA . ASN A 1 98 ? -10.745 9.741 5.392 1.00 96.88 98 ASN A CA 1
ATOM 783 C C . ASN A 1 98 ? -9.993 8.526 5.943 1.00 96.88 98 ASN A C 1
ATOM 785 O O . ASN A 1 98 ? -9.228 7.877 5.224 1.00 96.88 98 ASN A O 1
ATOM 789 N N . SER A 1 99 ? -10.219 8.225 7.224 1.00 96.62 99 SER A N 1
ATOM 790 C CA . SER A 1 99 ? -9.642 7.042 7.861 1.00 96.62 99 SER A CA 1
ATOM 791 C C . SER A 1 99 ? -10.028 5.777 7.093 1.00 96.62 99 SER A C 1
ATOM 793 O O . SER A 1 99 ? -11.185 5.568 6.732 1.00 96.62 99 SER A O 1
ATOM 795 N N . LEU A 1 100 ? -9.041 4.921 6.855 1.00 96.25 100 LEU A N 1
ATOM 796 C CA . LEU A 1 100 ? -9.189 3.622 6.212 1.00 96.25 100 LEU A CA 1
ATOM 797 C C . LEU A 1 100 ? -9.502 2.516 7.221 1.00 96.25 100 LEU A C 1
ATOM 799 O O . LEU A 1 100 ? -9.606 1.357 6.827 1.00 96.25 100 LEU A O 1
ATOM 803 N N . LYS A 1 101 ? -9.644 2.847 8.511 1.00 94.88 101 LYS A N 1
ATOM 804 C CA . LYS A 1 101 ? -9.885 1.867 9.571 1.00 94.88 101 LYS A CA 1
ATOM 805 C C . LYS A 1 101 ? -11.118 1.012 9.290 1.00 94.88 101 LYS A C 1
ATOM 807 O O . LYS A 1 101 ? -11.020 -0.210 9.276 1.00 94.88 101 LYS A O 1
ATOM 812 N N . GLU A 1 102 ? -12.247 1.652 8.998 1.00 93.94 102 GLU A N 1
ATOM 813 C CA . GLU A 1 102 ? -13.500 0.948 8.708 1.00 93.94 102 GLU A CA 1
ATOM 814 C C . GLU A 1 102 ? -13.365 0.037 7.485 1.00 93.94 102 GLU A C 1
ATOM 816 O O . GLU A 1 102 ? -13.807 -1.108 7.522 1.00 93.94 102 GLU A O 1
ATOM 821 N N . LEU A 1 103 ? -12.687 0.512 6.433 1.00 94.56 103 LEU A N 1
ATOM 822 C CA . LEU A 1 103 ? -12.431 -0.267 5.222 1.00 94.56 103 LEU A CA 1
ATOM 823 C C . LEU A 1 103 ? -11.540 -1.484 5.506 1.00 94.56 103 LEU A C 1
ATOM 825 O O . LEU A 1 103 ? -11.804 -2.581 5.015 1.00 94.56 103 LEU A O 1
ATOM 829 N N . PHE A 1 104 ? -10.488 -1.305 6.305 1.00 95.06 104 PHE A N 1
ATOM 830 C CA . PHE A 1 104 ? -9.581 -2.386 6.672 1.00 95.06 104 PHE A CA 1
ATOM 831 C C . PHE A 1 104 ? -10.246 -3.412 7.596 1.00 95.06 104 PHE A C 1
ATOM 833 O O . PHE A 1 104 ? -9.922 -4.596 7.517 1.00 95.06 104 PHE A O 1
ATOM 840 N N . ASP A 1 105 ? -11.203 -2.996 8.426 1.00 94.38 105 ASP A N 1
ATOM 841 C CA . ASP A 1 105 ? -11.903 -3.853 9.388 1.00 94.38 105 ASP A CA 1
ATOM 842 C C . ASP A 1 105 ? -13.069 -4.650 8.760 1.00 94.38 105 ASP A C 1
ATOM 844 O O . ASP A 1 105 ? -13.614 -5.543 9.409 1.00 94.38 105 ASP A O 1
ATOM 848 N N . VAL A 1 106 ? -13.413 -4.422 7.482 1.00 96.00 106 VAL A N 1
ATOM 849 C CA . VAL A 1 106 ? -14.484 -5.161 6.782 1.00 96.00 106 VAL A CA 1
ATOM 850 C C . VAL A 1 106 ? -14.247 -6.674 6.834 1.00 96.00 106 VAL A C 1
ATOM 852 O O . VAL A 1 106 ? -13.191 -7.164 6.428 1.00 96.00 106 VAL A O 1
ATOM 855 N N . ASP A 1 107 ? -15.248 -7.430 7.287 1.00 95.31 107 ASP A N 1
ATOM 856 C CA . ASP A 1 107 ? -15.230 -8.893 7.257 1.00 95.31 107 ASP A CA 1
ATOM 857 C C . ASP A 1 107 ? -15.354 -9.411 5.816 1.00 95.31 107 ASP A C 1
ATOM 859 O O . ASP A 1 107 ? -16.266 -9.043 5.072 1.00 95.31 107 ASP A O 1
ATOM 863 N N . PHE A 1 108 ? -14.436 -10.294 5.428 1.00 96.06 108 PHE A N 1
ATOM 864 C CA . PHE A 1 108 ? -14.401 -10.892 4.097 1.00 96.06 108 PHE A CA 1
ATOM 865 C C . PHE A 1 108 ? -15.466 -11.980 3.927 1.00 96.06 108 PHE A C 1
ATOM 867 O O . PHE A 1 108 ? -15.738 -12.376 2.795 1.00 96.06 108 PHE A O 1
ATOM 874 N N . LYS A 1 109 ? -16.093 -12.461 5.011 1.00 95.81 109 LYS A N 1
ATOM 875 C CA . LYS A 1 109 ? -17.156 -13.481 4.989 1.00 95.81 109 LYS A CA 1
ATOM 876 C C . LYS A 1 109 ? -16.759 -14.727 4.187 1.00 95.81 109 LYS A C 1
ATOM 878 O O . LYS A 1 109 ? -17.543 -15.252 3.401 1.00 95.81 109 LYS A O 1
ATOM 883 N N . GLY A 1 110 ? -15.510 -15.163 4.355 1.00 95.50 110 GLY A N 1
ATOM 884 C CA . GLY A 1 110 ? -14.930 -16.315 3.655 1.00 95.50 110 GLY A CA 1
ATOM 885 C C . GLY A 1 110 ? -14.410 -16.042 2.237 1.00 95.50 110 GLY A C 1
ATOM 886 O O . GLY A 1 110 ? -13.863 -16.955 1.623 1.00 95.50 110 GLY A O 1
ATOM 887 N N . ASN A 1 111 ? -14.534 -14.819 1.710 1.00 96.00 111 ASN A N 1
ATOM 888 C CA . ASN A 1 111 ? -13.954 -14.450 0.415 1.00 96.00 111 ASN A CA 1
ATOM 889 C C . ASN A 1 111 ? -12.436 -14.230 0.518 1.00 96.00 111 ASN A C 1
ATOM 891 O O . ASN A 1 111 ? -11.924 -13.855 1.568 1.00 96.00 111 ASN A O 1
ATOM 895 N N . ILE A 1 112 ? -11.717 -14.426 -0.592 1.00 93.50 112 ILE A N 1
ATOM 896 C CA . ILE A 1 112 ? -10.258 -14.213 -0.659 1.00 93.50 112 ILE A CA 1
ATOM 897 C C . ILE A 1 112 ? -9.927 -12.730 -0.893 1.00 93.50 112 ILE A C 1
ATOM 899 O O . ILE A 1 112 ? -8.950 -12.217 -0.354 1.00 93.50 112 ILE A O 1
ATOM 903 N N . VAL A 1 113 ? -10.744 -12.032 -1.689 1.00 93.81 113 VAL A N 1
ATOM 904 C CA . VAL A 1 113 ? -10.542 -10.629 -2.075 1.00 93.81 113 VAL A CA 1
ATOM 905 C C . VAL A 1 113 ? -11.875 -9.892 -2.022 1.00 93.81 113 VAL A C 1
ATOM 907 O O . VAL A 1 113 ? -12.901 -10.434 -2.433 1.00 93.81 113 VAL A O 1
ATOM 910 N N . LEU A 1 114 ? -11.839 -8.642 -1.562 1.00 94.31 114 LEU A N 1
ATOM 911 C CA . LEU A 1 114 ? -12.915 -7.671 -1.730 1.00 94.31 114 LEU A CA 1
ATOM 912 C C . LEU A 1 114 ? -12.428 -6.555 -2.658 1.00 94.31 114 LEU A C 1
ATOM 914 O O . LEU A 1 114 ? -11.281 -6.123 -2.561 1.00 94.31 114 LEU A O 1
ATOM 91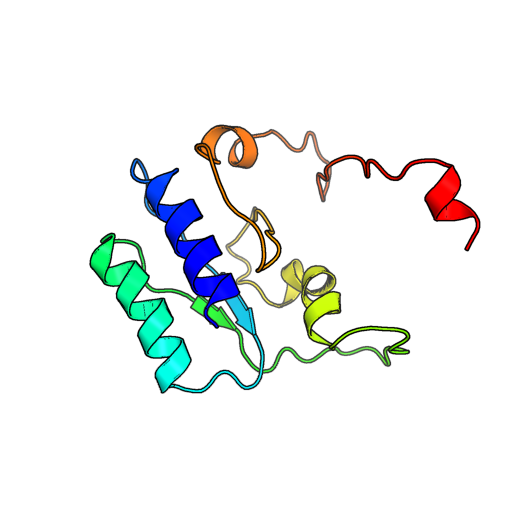8 N N . GLY A 1 115 ? -13.298 -6.096 -3.550 1.00 92.06 115 GLY A N 1
ATOM 919 C CA . GLY A 1 115 ? -13.007 -5.018 -4.490 1.00 92.06 115 GLY A CA 1
ATOM 920 C C . GLY A 1 115 ? -14.170 -4.042 -4.588 1.00 92.06 115 GLY A C 1
ATOM 921 O O . GLY A 1 115 ? -15.306 -4.374 -4.246 1.00 92.06 115 GLY A O 1
ATOM 922 N N . VAL A 1 116 ? -13.878 -2.834 -5.058 1.00 90.12 116 VAL A N 1
ATOM 923 C CA . VAL A 1 116 ? -14.907 -1.844 -5.381 1.00 90.12 116 VAL A CA 1
ATOM 924 C C . VAL A 1 116 ? -15.441 -2.144 -6.778 1.00 90.12 116 VAL A C 1
ATOM 926 O O . VAL A 1 116 ? -14.673 -2.481 -7.680 1.00 90.12 116 VAL A O 1
ATOM 929 N N . ALA A 1 117 ? -16.760 -2.052 -6.950 1.00 88.81 117 ALA A N 1
ATOM 930 C CA . ALA A 1 117 ? -17.371 -2.192 -8.262 1.00 88.81 117 ALA A CA 1
ATOM 931 C C . ALA A 1 117 ? -16.850 -1.094 -9.192 1.00 88.81 117 ALA A C 1
ATOM 933 O O . ALA A 1 117 ? -16.885 0.090 -8.858 1.00 88.81 117 ALA A O 1
ATOM 934 N N . ASP A 1 118 ? -16.380 -1.506 -10.360 1.00 84.44 118 ASP A N 1
ATOM 935 C CA . ASP A 1 118 ? -15.902 -0.579 -11.367 1.00 84.44 118 ASP A CA 1
ATOM 936 C C . ASP A 1 118 ? -17.063 0.269 -11.912 1.00 84.44 118 ASP A C 1
ATOM 938 O O . ASP A 1 118 ? -18.121 -0.258 -12.272 1.00 84.44 118 ASP A O 1
ATOM 942 N N . VAL A 1 119 ? -16.874 1.587 -11.955 1.00 80.00 119 VAL A N 1
ATOM 943 C CA . VAL A 1 119 ? -17.915 2.567 -12.298 1.00 80.00 119 VAL A CA 1
ATOM 944 C C . VAL A 1 119 ? -17.932 2.941 -13.782 1.00 80.00 119 VAL A C 1
ATOM 946 O O . VAL A 1 119 ? -18.587 3.915 -14.155 1.00 80.00 119 VAL A O 1
ATOM 949 N N . PHE A 1 120 ? -17.246 2.190 -14.654 1.00 70.81 120 PHE A N 1
ATOM 950 C CA . PHE A 1 120 ? -17.237 2.485 -16.089 1.00 70.81 120 PHE A CA 1
ATOM 951 C C . PHE A 1 120 ? -18.651 2.663 -16.670 1.00 70.81 120 PHE A C 1
ATOM 953 O O . PHE A 1 120 ? -19.492 1.759 -16.655 1.00 70.81 120 PHE A O 1
ATOM 960 N N . ASN A 1 121 ? -18.881 3.837 -17.266 1.00 63.19 121 ASN A N 1
ATOM 961 C CA . ASN A 1 121 ? -20.035 4.099 -18.120 1.00 63.19 121 ASN A CA 1
ATOM 962 C C . ASN A 1 121 ? -20.025 3.110 -19.305 1.00 63.19 121 ASN A C 1
ATOM 964 O O . ASN A 1 121 ? -18.967 2.818 -19.863 1.00 63.19 121 ASN A O 1
ATOM 968 N N . LYS A 1 122 ? -21.201 2.621 -19.727 1.00 62.56 122 LYS A N 1
ATOM 969 C CA . LYS A 1 122 ? -21.383 1.731 -20.891 1.00 62.56 122 LYS A CA 1
ATOM 970 C C . LYS A 1 122 ? -20.660 2.221 -22.154 1.00 62.56 122 LYS A C 1
ATOM 972 O O . LYS A 1 122 ? -20.243 1.395 -22.958 1.00 62.56 122 LYS A O 1
ATOM 977 N N . GLU A 1 123 ? -20.482 3.532 -22.312 1.00 64.38 123 GLU A N 1
ATOM 978 C CA . GLU A 1 123 ? -19.763 4.129 -23.446 1.00 64.38 123 GLU A CA 1
ATOM 979 C C . GLU A 1 123 ? -18.251 3.825 -23.464 1.00 64.38 123 GLU A C 1
ATOM 981 O O . GLU A 1 123 ? -17.673 3.734 -24.541 1.00 64.38 123 GLU A O 1
ATOM 986 N N . TYR A 1 124 ? -17.614 3.570 -22.314 1.00 59.34 124 TYR A N 1
ATOM 987 C CA . TYR A 1 124 ? -16.187 3.211 -22.247 1.00 59.34 124 TYR A CA 1
ATOM 988 C C . TYR A 1 124 ? -15.895 1.768 -22.698 1.00 59.34 124 TYR A C 1
ATOM 990 O O . TYR A 1 124 ? -14.765 1.460 -23.057 1.00 59.34 124 TYR A O 1
ATOM 998 N N . LYS A 1 125 ? -16.900 0.878 -22.712 1.00 53.94 125 LYS A N 1
ATOM 999 C CA . LYS A 1 125 ? -16.756 -0.535 -23.124 1.00 53.94 125 LYS A CA 1
ATOM 1000 C C . LYS A 1 125 ? -16.850 -0.766 -24.638 1.00 53.94 125 LYS A C 1
ATOM 1002 O O . LYS A 1 125 ? -16.767 -1.911 -25.069 1.00 53.94 125 LYS A O 1
ATOM 1007 N N . LYS A 1 126 ? -17.088 0.279 -25.438 1.00 52.69 126 LYS A N 1
ATOM 1008 C CA . LYS A 1 126 ? -17.211 0.176 -26.906 1.00 52.69 126 LYS A CA 1
ATOM 1009 C C . LYS A 1 126 ? -15.870 0.281 -27.647 1.00 52.69 126 LYS A C 1
ATOM 1011 O O . LYS A 1 126 ? -15.889 0.335 -28.874 1.00 52.69 126 LYS A O 1
ATOM 1016 N N . VAL A 1 127 ? -14.750 0.353 -26.925 1.00 48.91 127 VAL A N 1
ATOM 1017 C CA . VAL A 1 127 ? -13.399 0.414 -27.504 1.00 48.91 127 VAL A CA 1
ATOM 1018 C C . VAL A 1 127 ? -12.788 -0.976 -27.545 1.00 48.91 127 VAL A C 1
ATOM 1020 O O . VAL A 1 127 ? -12.855 -1.659 -26.499 1.00 48.91 127 VAL A O 1
#

Secondary structure (DSSP, 8-state):
-HHHHHHHHHHHHHTTTS----EEE-SS--HHHHHHHHHHHHHTTPPPPEEE------S----SSS-GGGGGGGGHHHHS-TT--------TT----S-SHHHHH---TT-S---PPP---GGGGG-

Organism: Streptococcus mitis (NCBI:txid28037)

Radius of gyration: 16.25 Å; chains: 1; bounding box: 40×30×43 Å

Sequence (127 aa):
VDVLYASIKSLYNANHDFKINLWIIADNVSDENKNKINDLSQEYGQRKICWVDNVEIPYKLQLDRGSASAFSRLLLGSILPKNISKVLYLDSDTIVMNSLKELFDVDFKGNIVLGVADVFNKEYKKV

InterPro domains:
  IPR002495 Glycosyl transferase, family 8 [PF01501] (5-122)
  IPR029044 Nucleotide-diphospho-sugar transferases [G3DSA:3.90.550.10] (1-127)
  IPR029044 Nucleotide-diphospho-sugar transferases [SSF53448] (4-124)

Foldseek 3Di:
DVLLLQQVLLQLVQALVDADAAEDEDEPDDPVRLVVSQVSCVVSVHDGYHYDYDDDDPDDDPPPDDDPVVCVVVCCCPRDDPPDPDDDDDDSNDRHNHHCVVVRPDDCVPPPDDDDDDPDDPVVVPD

pLDDT: mean 87.74, std 12.65, range [48.91, 98.19]